Protein AF-A0A1H3BI99-F1 (afdb_monomer_lite)

pLDDT: mean 76.41, std 24.26, range [23.31, 98.81]

Sequence (141 aa):
MNKEKELTIIVKSENTNISIEEMASSLEQCCKEIGMSCQVIEERCQENNTVKIFGNAIEKYGIEAQSDVAIEEMAELIQAIVKFRRYGKSENATEYLDEVIEEKEDVKIMMDQLDLIYGDSREMRDWKVNRLSRRLEDQSE

Organism: Eubacterium barkeri (NCBI:txid1528)

Structure (mmCIF, N/CA/C/O backbone):
data_AF-A0A1H3BI99-F1
#
_entry.id   AF-A0A1H3BI99-F1
#
loop_
_atom_site.group_PDB
_atom_site.id
_atom_site.type_symbol
_atom_site.label_atom_id
_atom_site.label_alt_id
_atom_site.label_comp_id
_atom_site.label_asym_id
_atom_site.label_entity_id
_atom_site.label_seq_id
_atom_site.pdbx_PDB_ins_code
_atom_site.Cartn_x
_atom_site.Cartn_y
_atom_site.Cartn_z
_atom_site.occupancy
_atom_site.B_iso_or_equiv
_atom_site.auth_seq_id
_atom_site.auth_comp_id
_atom_site.auth_asym_id
_atom_site.auth_atom_id
_atom_site.pdbx_PDB_model_num
ATOM 1 N N . MET A 1 1 ? -2.237 34.438 -18.443 1.00 34.81 1 MET A N 1
ATOM 2 C CA . MET A 1 1 ? -2.449 33.267 -19.317 1.00 34.81 1 MET A CA 1
ATOM 3 C C . MET A 1 1 ? -1.183 32.431 -19.243 1.00 34.81 1 MET A C 1
ATOM 5 O O . MET A 1 1 ? -0.126 32.942 -19.584 1.00 34.81 1 MET A O 1
ATOM 9 N N . ASN A 1 2 ? -1.298 31.232 -18.670 1.00 40.09 2 ASN A N 1
ATOM 10 C CA . ASN A 1 2 ? -0.225 30.257 -18.453 1.00 40.09 2 ASN A CA 1
ATOM 11 C C . ASN A 1 2 ? 0.621 29.998 -19.708 1.00 40.09 2 ASN A C 1
ATOM 13 O O . ASN A 1 2 ? 0.065 29.930 -20.806 1.00 40.09 2 ASN A O 1
ATOM 17 N N . LYS A 1 3 ? 1.912 29.696 -19.516 1.00 34.94 3 LYS A N 1
ATOM 18 C CA . LYS A 1 3 ? 2.391 28.301 -19.547 1.00 34.94 3 LYS A CA 1
ATOM 19 C C . LYS A 1 3 ? 3.838 28.173 -19.051 1.00 34.94 3 LYS A C 1
ATOM 21 O O . LYS A 1 3 ? 4.742 28.828 -19.554 1.00 34.94 3 LYS A O 1
ATOM 26 N N . GLU A 1 4 ? 3.958 27.315 -18.046 1.00 41.22 4 GLU A N 1
ATOM 27 C CA . GLU A 1 4 ? 5.094 26.507 -17.599 1.00 41.22 4 GLU A CA 1
ATOM 28 C C . GLU A 1 4 ? 6.213 26.278 -18.628 1.00 41.22 4 GLU A C 1
ATOM 30 O O . GLU A 1 4 ? 5.947 26.016 -19.804 1.00 41.22 4 GLU A O 1
ATOM 35 N N . LYS A 1 5 ? 7.455 26.248 -18.128 1.00 36.50 5 LYS A N 1
ATOM 36 C CA . LYS A 1 5 ? 8.341 25.076 -18.228 1.00 36.50 5 LYS A CA 1
ATOM 37 C C . LYS A 1 5 ? 9.533 25.247 -17.288 1.00 36.50 5 LYS A C 1
ATOM 39 O O . LYS A 1 5 ? 10.496 25.949 -17.587 1.00 36.50 5 LYS A O 1
ATOM 44 N N . GLU A 1 6 ? 9.407 24.607 -16.136 1.00 34.53 6 GLU A N 1
ATOM 45 C CA . GLU A 1 6 ? 10.509 24.274 -15.246 1.00 34.53 6 GLU A CA 1
ATOM 46 C C . GLU A 1 6 ? 11.350 23.123 -15.822 1.00 34.53 6 GLU A C 1
ATOM 48 O O . GLU A 1 6 ? 10.863 22.284 -16.577 1.00 34.53 6 GLU A O 1
ATOM 53 N N . LEU A 1 7 ? 12.618 23.136 -15.409 1.00 30.84 7 LEU A N 1
ATOM 54 C CA . LEU A 1 7 ? 13.663 22.119 -15.517 1.00 30.84 7 LEU A CA 1
ATOM 55 C C . LEU A 1 7 ? 14.114 21.663 -16.914 1.00 30.84 7 LEU A C 1
ATOM 57 O O . LEU A 1 7 ? 13.577 20.766 -17.557 1.00 30.84 7 LEU A O 1
ATOM 61 N N . THR A 1 8 ? 15.292 22.155 -17.293 1.00 23.31 8 THR A N 1
ATOM 62 C CA . THR A 1 8 ? 16.247 21.351 -18.058 1.00 23.31 8 THR A CA 1
ATOM 63 C C . THR A 1 8 ? 17.648 21.604 -17.508 1.00 23.31 8 THR A C 1
ATOM 65 O O . THR A 1 8 ? 18.332 22.536 -17.922 1.00 23.31 8 THR A O 1
ATOM 68 N N . ILE A 1 9 ? 18.089 20.776 -16.558 1.00 27.83 9 ILE A N 1
ATOM 69 C CA . ILE A 1 9 ? 19.519 20.650 -16.263 1.00 27.83 9 ILE A CA 1
ATOM 70 C C . ILE A 1 9 ? 20.095 19.777 -17.379 1.00 27.83 9 ILE A C 1
ATOM 72 O O . ILE A 1 9 ? 20.085 18.552 -17.310 1.00 27.83 9 ILE A O 1
ATOM 76 N N . ILE A 1 10 ? 20.543 20.422 -18.456 1.00 27.47 10 ILE A N 1
ATOM 77 C CA . ILE A 1 10 ? 21.406 19.779 -19.444 1.00 27.47 10 ILE A CA 1
ATOM 78 C C . ILE A 1 10 ? 22.807 19.777 -18.835 1.00 27.47 10 ILE A C 1
ATOM 80 O O . ILE A 1 10 ? 23.490 20.800 -18.861 1.00 27.47 10 ILE A O 1
ATOM 84 N N . VAL A 1 11 ? 23.260 18.641 -18.305 1.00 34.06 11 VAL A N 1
ATOM 85 C CA . VAL A 1 11 ? 24.697 18.440 -18.097 1.00 34.06 11 VAL A CA 1
ATOM 86 C C . VAL A 1 11 ? 25.308 18.226 -19.481 1.00 34.06 11 VAL A C 1
ATOM 88 O O . VAL A 1 11 ? 25.351 17.114 -19.995 1.00 34.06 11 VAL A O 1
ATOM 91 N N . LYS A 1 12 ? 25.731 19.313 -20.133 1.00 37.34 12 LYS A N 1
ATOM 92 C CA . LYS A 1 12 ? 26.726 19.219 -21.203 1.00 37.34 12 LYS A CA 1
ATOM 93 C C . LYS A 1 12 ? 28.087 19.151 -20.522 1.00 37.34 12 LYS A C 1
ATOM 95 O O . LYS A 1 12 ? 28.637 20.197 -20.196 1.00 37.34 12 LYS A O 1
ATOM 100 N N . SER A 1 13 ? 28.624 17.956 -20.292 1.00 36.34 13 SER A N 1
ATOM 101 C CA . SER A 1 13 ? 30.076 17.826 -20.179 1.00 36.34 13 SER A CA 1
ATOM 102 C C . SER A 1 13 ? 30.607 17.323 -21.514 1.00 36.34 13 SER A C 1
ATOM 104 O O . SER A 1 13 ? 30.381 16.197 -21.952 1.00 36.34 13 SER A O 1
ATOM 106 N N . GLU A 1 14 ? 31.270 18.234 -22.214 1.00 40.22 14 GLU A N 1
ATOM 107 C CA . GLU A 1 14 ? 32.221 17.873 -23.248 1.00 40.22 14 GLU A CA 1
ATOM 108 C C . GLU A 1 14 ? 33.368 17.113 -22.564 1.00 40.22 14 GLU A C 1
ATOM 110 O O . GLU A 1 14 ? 33.965 17.616 -21.618 1.00 40.22 14 GLU A O 1
ATOM 115 N N . ASN A 1 15 ? 33.634 15.892 -23.034 1.00 46.41 15 ASN A N 1
ATOM 116 C CA . ASN A 1 15 ? 34.864 15.123 -22.835 1.00 46.41 15 ASN A CA 1
ATOM 117 C C . ASN A 1 15 ? 35.546 15.224 -21.462 1.00 46.41 15 ASN A C 1
ATOM 119 O O . ASN A 1 15 ? 36.606 15.833 -21.343 1.00 46.41 15 ASN A O 1
ATOM 123 N N . THR A 1 16 ? 35.063 14.461 -20.484 1.00 40.28 16 THR A N 1
ATOM 124 C CA . THR A 1 16 ? 35.955 13.873 -19.480 1.00 40.28 16 THR A CA 1
ATOM 125 C C . THR A 1 16 ? 35.490 12.447 -19.170 1.00 40.28 16 THR A C 1
ATOM 127 O O . THR A 1 16 ? 34.370 12.219 -18.722 1.00 40.28 16 THR A O 1
ATOM 130 N N . ASN A 1 17 ? 36.346 11.463 -19.466 1.00 47.59 17 ASN A N 1
ATOM 131 C CA . ASN A 1 17 ? 36.220 10.086 -18.979 1.00 47.59 17 ASN A CA 1
ATOM 132 C C . ASN A 1 17 ? 36.447 10.100 -17.464 1.00 47.59 17 ASN A C 1
ATOM 134 O O . ASN A 1 17 ? 37.535 9.767 -17.007 1.00 47.59 17 ASN A O 1
ATOM 138 N N . ILE A 1 18 ? 35.460 10.561 -16.704 1.00 47.44 18 ILE A N 1
ATOM 139 C CA . ILE A 1 18 ? 35.487 10.485 -15.248 1.00 47.44 18 ILE A CA 1
ATOM 140 C C . ILE A 1 18 ? 34.653 9.266 -14.887 1.00 47.44 18 ILE A C 1
ATOM 142 O O . ILE A 1 18 ? 33.463 9.201 -15.209 1.00 47.44 18 ILE A O 1
ATOM 146 N N . SER A 1 19 ? 35.298 8.272 -14.278 1.00 49.97 19 SER A N 1
ATOM 147 C CA . SER A 1 19 ? 34.602 7.117 -13.708 1.00 49.97 19 SER A CA 1
ATOM 148 C C . SER A 1 19 ? 33.532 7.625 -12.736 1.00 49.97 19 SER A C 1
ATOM 150 O O . SER A 1 19 ? 33.748 8.611 -12.029 1.00 49.97 19 SER A O 1
ATOM 152 N N . ILE A 1 20 ? 32.376 6.960 -12.653 1.00 52.34 20 ILE A N 1
ATOM 153 C CA . ILE A 1 20 ? 31.332 7.283 -11.659 1.00 52.34 20 ILE A CA 1
ATOM 154 C C . ILE A 1 20 ? 31.936 7.387 -10.239 1.00 52.34 20 ILE A C 1
ATOM 156 O O . ILE A 1 20 ? 31.507 8.215 -9.437 1.00 52.34 20 ILE A O 1
ATOM 160 N N . GLU A 1 21 ? 32.995 6.621 -9.964 1.00 47.88 21 GLU A N 1
ATOM 161 C CA . GLU A 1 21 ? 33.740 6.604 -8.700 1.00 47.88 21 GLU A CA 1
ATOM 162 C C . GLU A 1 21 ? 34.521 7.905 -8.427 1.00 47.88 21 GLU A C 1
ATOM 164 O O . GLU A 1 21 ? 34.612 8.358 -7.285 1.00 47.88 21 GLU A O 1
ATOM 169 N N . GLU A 1 22 ? 35.046 8.553 -9.466 1.00 51.16 22 GLU A N 1
ATOM 170 C CA . GLU A 1 22 ? 35.794 9.813 -9.360 1.00 51.16 22 GLU A CA 1
ATOM 171 C C . GLU A 1 22 ? 34.851 11.016 -9.182 1.00 51.16 22 GLU A C 1
ATOM 173 O O . GLU A 1 22 ? 35.175 11.961 -8.453 1.00 51.16 22 GLU A O 1
ATOM 178 N N . MET A 1 23 ? 33.645 10.961 -9.768 1.00 55.19 23 MET A N 1
ATOM 179 C CA . MET A 1 23 ? 32.573 11.923 -9.472 1.00 55.19 23 MET A CA 1
ATOM 180 C C . MET A 1 23 ? 32.067 11.775 -8.037 1.00 55.19 23 MET A C 1
ATOM 182 O O . MET A 1 23 ? 31.900 12.783 -7.353 1.00 55.19 23 MET A O 1
ATOM 186 N N . ALA A 1 24 ? 31.859 10.541 -7.567 1.00 53.69 24 ALA A N 1
ATOM 187 C CA . ALA A 1 24 ? 31.435 10.273 -6.195 1.00 53.69 24 ALA A CA 1
ATOM 188 C C . ALA A 1 24 ? 32.473 10.776 -5.179 1.00 53.69 24 ALA A C 1
ATOM 190 O O . ALA A 1 24 ? 32.114 11.475 -4.236 1.00 53.69 24 ALA A O 1
ATOM 191 N N . SER A 1 25 ? 33.761 10.522 -5.435 1.00 57.81 25 SER A N 1
ATOM 192 C CA . SER A 1 25 ? 34.865 11.005 -4.593 1.00 57.81 25 SER A CA 1
ATOM 193 C C . SER A 1 25 ? 34.955 12.537 -4.571 1.00 57.81 25 SER A C 1
ATOM 195 O O . SER A 1 25 ? 35.146 13.137 -3.514 1.00 57.81 25 SER A O 1
ATOM 197 N N . SER A 1 26 ? 34.770 13.192 -5.724 1.00 58.03 26 SER A N 1
ATOM 198 C CA . SER A 1 26 ? 34.785 14.660 -5.820 1.00 58.03 26 SER A CA 1
ATOM 199 C C . SER A 1 26 ? 33.579 15.305 -5.125 1.00 58.03 26 SER A C 1
ATOM 201 O O . SER A 1 26 ? 33.713 16.357 -4.499 1.00 58.03 26 SER A O 1
ATOM 203 N N . LEU A 1 27 ? 32.406 14.668 -5.192 1.00 56.75 27 LEU A N 1
ATOM 204 C CA . LEU A 1 27 ? 31.212 15.095 -4.462 1.00 56.75 27 LEU A CA 1
ATOM 205 C C . LEU A 1 27 ? 31.390 14.913 -2.951 1.00 56.75 27 LEU A C 1
ATOM 207 O O . LEU A 1 27 ? 31.068 15.823 -2.193 1.00 56.75 27 LEU A O 1
ATOM 211 N N . GLU A 1 28 ? 31.967 13.792 -2.511 1.00 58.06 28 GLU A N 1
ATOM 212 C CA . GLU A 1 28 ? 32.250 13.533 -1.096 1.00 58.06 28 GLU A CA 1
ATOM 213 C C . GLU A 1 28 ? 33.233 14.564 -0.514 1.00 58.06 28 GLU A C 1
ATOM 215 O O . GLU A 1 28 ? 33.040 15.066 0.596 1.00 58.06 28 GLU A O 1
ATOM 220 N N . GLN A 1 29 ? 34.259 14.932 -1.288 1.00 61.44 29 GLN A N 1
ATOM 221 C CA . GLN A 1 29 ? 35.203 15.998 -0.948 1.00 61.44 29 GLN A CA 1
ATOM 222 C C . GLN A 1 29 ? 34.494 17.361 -0.831 1.00 61.44 29 GLN A C 1
ATOM 224 O O . GLN A 1 29 ? 34.694 18.077 0.149 1.00 61.44 29 GLN A O 1
ATOM 229 N N . CYS A 1 30 ? 33.610 17.692 -1.778 1.00 47.12 30 CYS A N 1
ATOM 230 C CA . CYS A 1 30 ? 32.848 18.943 -1.780 1.00 47.12 30 CYS A CA 1
ATOM 231 C C . CYS A 1 30 ? 31.882 19.043 -0.581 1.00 47.12 30 CYS A C 1
ATOM 233 O O . CYS A 1 30 ? 31.758 20.097 0.044 1.00 47.12 30 CYS A O 1
ATOM 235 N N . CYS A 1 31 ? 31.256 17.931 -0.185 1.00 47.19 31 CYS A N 1
ATOM 236 C CA . CYS A 1 31 ? 30.387 17.879 0.991 1.00 47.19 31 CYS A CA 1
ATOM 237 C C . CYS A 1 31 ? 31.147 18.107 2.311 1.00 47.19 31 CYS A C 1
ATOM 239 O O . CYS A 1 31 ? 30.602 18.737 3.220 1.00 47.19 31 CYS A O 1
ATOM 241 N N . LYS A 1 32 ? 32.413 17.670 2.410 1.00 56.66 32 LYS A N 1
ATOM 242 C CA . LYS A 1 32 ? 33.275 17.914 3.586 1.00 56.66 32 LYS A CA 1
ATOM 243 C C . LYS A 1 32 ? 33.648 19.392 3.750 1.00 56.66 32 LYS A C 1
ATOM 245 O O . LYS A 1 32 ? 33.797 19.853 4.878 1.00 56.66 32 LYS A O 1
ATOM 250 N N . GLU A 1 33 ? 33.765 20.136 2.652 1.00 49.94 33 GLU A N 1
ATOM 251 C CA . GLU A 1 33 ? 34.170 21.551 2.660 1.00 49.94 33 GLU A CA 1
ATOM 252 C C . GLU A 1 33 ? 33.018 22.518 2.992 1.00 49.94 33 GLU A C 1
ATOM 254 O O . GLU A 1 33 ? 33.259 23.590 3.545 1.00 49.94 33 GLU A O 1
ATOM 259 N N . ILE A 1 34 ? 31.764 22.137 2.716 1.00 49.31 34 ILE A N 1
ATOM 260 C CA . ILE A 1 34 ? 30.575 22.987 2.941 1.00 49.31 34 ILE A CA 1
ATOM 261 C C . ILE A 1 34 ? 29.994 22.817 4.362 1.00 49.31 34 ILE A C 1
ATOM 263 O O . ILE A 1 34 ? 29.125 23.579 4.780 1.00 49.31 34 ILE A O 1
ATOM 267 N N . GLY A 1 35 ? 30.475 21.846 5.149 1.00 42.56 35 GLY A N 1
ATOM 268 C CA . GLY A 1 35 ? 29.966 21.607 6.506 1.00 42.56 35 GLY A CA 1
ATOM 269 C C . GLY A 1 35 ? 28.502 21.147 6.542 1.00 42.56 35 GLY A C 1
ATOM 270 O O . GLY A 1 35 ? 27.849 21.253 7.579 1.00 42.56 35 GLY A O 1
ATOM 271 N N . MET A 1 36 ? 27.977 20.634 5.423 1.00 45.22 36 MET A N 1
ATOM 272 C CA . MET A 1 36 ? 26.702 19.922 5.405 1.00 45.22 36 MET A CA 1
ATOM 273 C C . MET A 1 36 ? 26.905 18.570 6.085 1.00 45.22 36 MET A C 1
ATOM 275 O O . MET A 1 36 ? 27.612 17.702 5.573 1.00 45.22 36 MET A O 1
ATOM 279 N N . SER A 1 37 ? 26.301 18.397 7.259 1.00 40.44 37 SER A N 1
ATOM 280 C CA . SER A 1 37 ? 26.233 17.100 7.919 1.00 40.44 37 SER A CA 1
ATOM 281 C C . SER A 1 37 ? 25.491 16.095 7.033 1.00 40.44 37 SER A C 1
ATOM 283 O O . SER A 1 37 ? 24.568 16.423 6.290 1.00 40.44 37 SER A O 1
ATOM 285 N N . CYS A 1 38 ? 25.933 14.850 7.143 1.00 41.28 38 CYS A N 1
ATOM 286 C CA . CYS A 1 38 ? 25.603 13.653 6.374 1.00 41.28 38 CYS A CA 1
ATOM 287 C C . CYS A 1 38 ? 24.105 13.259 6.286 1.00 41.28 38 CYS A C 1
ATOM 289 O O . CYS A 1 38 ? 23.805 12.177 5.806 1.00 41.28 38 CYS A O 1
ATOM 291 N N . GLN A 1 39 ? 23.142 14.098 6.683 1.00 37.28 39 GLN A N 1
ATOM 292 C CA . GLN A 1 39 ? 21.714 13.739 6.635 1.00 37.28 39 GLN A CA 1
ATOM 293 C C . GLN A 1 39 ? 21.192 13.589 5.198 1.00 37.28 39 GLN A C 1
ATOM 295 O O . GLN A 1 39 ? 20.534 12.608 4.874 1.00 37.28 39 GLN A O 1
ATOM 300 N N . VAL A 1 40 ? 21.563 14.504 4.297 1.00 43.50 40 VAL A N 1
ATOM 301 C CA . VAL A 1 40 ? 21.078 14.484 2.900 1.00 43.50 40 VAL A CA 1
ATOM 302 C C . VAL A 1 40 ? 21.706 13.344 2.082 1.00 43.50 40 VAL A C 1
ATOM 304 O O . VAL A 1 40 ? 21.110 12.859 1.119 1.00 43.50 40 VAL A O 1
ATOM 307 N N . ILE A 1 41 ? 22.918 12.909 2.448 1.00 42.91 41 ILE A N 1
ATOM 308 C CA . ILE A 1 41 ? 23.601 11.789 1.784 1.00 42.91 41 ILE A CA 1
ATOM 309 C C . ILE A 1 41 ? 23.028 10.459 2.282 1.00 42.91 41 ILE A C 1
ATOM 311 O O . ILE A 1 41 ? 22.788 9.571 1.469 1.00 42.91 41 ILE A O 1
ATOM 315 N N . GLU A 1 42 ? 22.763 10.328 3.584 1.00 38.16 42 GLU A N 1
ATOM 316 C CA . GLU A 1 42 ? 22.160 9.122 4.160 1.00 38.16 42 GLU A CA 1
ATOM 317 C C . GLU A 1 42 ? 20.757 8.857 3.599 1.00 38.16 42 GLU A C 1
ATOM 319 O O . GLU A 1 42 ? 20.506 7.743 3.140 1.00 38.16 42 GLU A O 1
ATOM 324 N N . GLU A 1 43 ? 19.889 9.873 3.525 1.00 41.00 43 GLU A N 1
ATOM 325 C CA . GLU A 1 43 ? 18.530 9.743 2.972 1.00 41.00 43 GLU A CA 1
ATOM 326 C C . GLU A 1 43 ? 18.548 9.313 1.494 1.00 41.00 43 GLU A C 1
ATOM 328 O O . GLU A 1 43 ? 17.921 8.318 1.125 1.00 41.00 43 GLU A O 1
ATOM 333 N N . ARG A 1 44 ? 19.362 9.966 0.648 1.00 35.69 44 ARG A N 1
ATOM 334 C CA . ARG A 1 44 ? 19.512 9.575 -0.769 1.00 35.69 44 ARG A CA 1
ATOM 335 C C . ARG A 1 44 ? 20.129 8.185 -0.948 1.00 35.69 44 ARG A C 1
ATOM 337 O O . ARG A 1 44 ? 19.789 7.479 -1.896 1.00 35.69 44 ARG A O 1
ATOM 344 N N . CYS A 1 45 ? 21.058 7.775 -0.083 1.00 37.06 45 CYS A N 1
ATOM 345 C CA . CYS A 1 45 ? 21.665 6.441 -0.135 1.00 37.06 45 CYS A CA 1
ATOM 346 C C . CYS A 1 45 ? 20.688 5.340 0.307 1.00 37.06 45 CYS A C 1
ATOM 348 O O . CYS A 1 45 ? 20.697 4.253 -0.276 1.00 37.06 45 CYS A O 1
ATOM 350 N N . GLN A 1 46 ? 19.832 5.615 1.294 1.00 53.62 46 GLN A N 1
ATOM 351 C CA . GLN A 1 46 ? 18.787 4.692 1.740 1.00 53.62 46 GLN A CA 1
ATOM 352 C C . GLN A 1 46 ? 17.684 4.522 0.689 1.00 53.62 46 GLN A C 1
ATOM 354 O O . GLN A 1 46 ? 17.305 3.385 0.393 1.00 53.62 46 GLN A O 1
ATOM 359 N N . GLU A 1 47 ? 17.241 5.612 0.056 1.00 58.12 47 GLU A N 1
ATOM 360 C CA . GLU A 1 47 ? 16.319 5.562 -1.088 1.00 58.12 47 GLU A CA 1
ATOM 361 C C . GLU A 1 47 ? 16.909 4.727 -2.240 1.00 58.12 47 GLU A C 1
ATOM 363 O O . GLU A 1 47 ? 16.252 3.824 -2.757 1.00 58.12 47 GLU A O 1
ATOM 368 N N . ASN A 1 48 ? 18.189 4.931 -2.577 1.00 64.31 48 ASN A N 1
ATOM 369 C CA . ASN A 1 48 ? 18.863 4.173 -3.638 1.00 64.31 48 ASN A CA 1
ATOM 370 C C . ASN A 1 48 ? 18.987 2.668 -3.339 1.00 64.31 48 ASN A C 1
ATOM 372 O O . ASN A 1 48 ? 18.851 1.845 -4.248 1.00 64.31 48 ASN A O 1
ATOM 376 N N . ASN A 1 49 ? 19.249 2.280 -2.087 1.00 79.56 49 ASN A N 1
ATOM 377 C CA . ASN A 1 49 ? 19.318 0.863 -1.720 1.00 79.56 49 ASN A CA 1
ATOM 378 C C . ASN A 1 49 ? 17.933 0.197 -1.762 1.00 79.56 49 ASN A C 1
ATOM 380 O O . ASN A 1 49 ? 17.802 -0.929 -2.235 1.00 79.56 49 ASN A O 1
ATOM 384 N N . THR A 1 50 ? 16.899 0.912 -1.321 1.00 83.06 50 THR A N 1
ATOM 385 C CA . THR A 1 50 ? 15.512 0.427 -1.301 1.00 83.06 50 THR A CA 1
ATOM 386 C C . THR A 1 50 ? 14.980 0.209 -2.717 1.00 83.06 50 THR A C 1
ATOM 388 O O . THR A 1 50 ? 14.539 -0.891 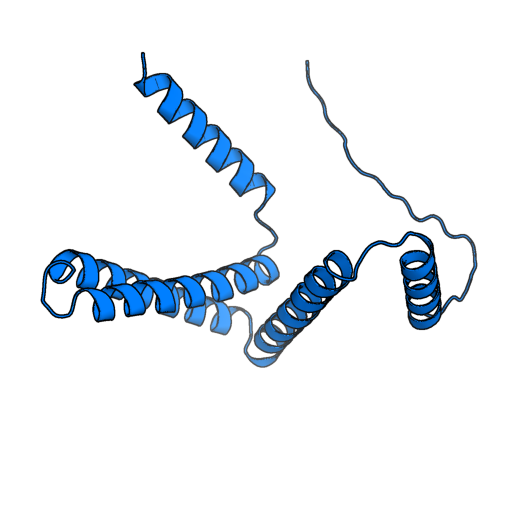-3.051 1.00 83.06 50 THR A O 1
ATOM 391 N N . VAL A 1 51 ? 15.156 1.197 -3.602 1.00 82.69 51 VAL A N 1
ATOM 392 C CA . VAL A 1 51 ? 14.796 1.084 -5.027 1.00 82.69 51 VAL A CA 1
ATOM 393 C C . VAL A 1 51 ? 15.517 -0.089 -5.695 1.00 82.69 51 VAL A C 1
ATOM 395 O O . VAL A 1 51 ? 14.920 -0.810 -6.493 1.00 82.69 51 VAL A O 1
ATOM 398 N N . LYS A 1 52 ? 16.785 -0.338 -5.344 1.00 87.56 52 LYS A N 1
ATOM 399 C CA . LYS A 1 52 ? 17.534 -1.491 -5.859 1.00 87.56 52 LYS A CA 1
ATOM 400 C C . LYS A 1 52 ? 16.937 -2.824 -5.401 1.00 87.56 52 LYS A C 1
ATOM 402 O O . LYS A 1 52 ? 16.863 -3.755 -6.199 1.00 87.56 52 LYS A O 1
ATOM 407 N N . ILE A 1 53 ? 16.521 -2.937 -4.139 1.00 92.12 53 ILE A N 1
ATOM 408 C CA . ILE A 1 53 ? 15.880 -4.154 -3.616 1.00 92.12 53 ILE A CA 1
ATOM 409 C C . ILE A 1 53 ? 14.561 -4.414 -4.351 1.00 92.12 53 ILE A C 1
ATOM 411 O O . ILE A 1 53 ? 14.332 -5.536 -4.801 1.00 92.12 53 ILE A O 1
ATOM 415 N N . PHE A 1 54 ? 13.741 -3.381 -4.536 1.00 92.00 54 PHE A N 1
ATOM 416 C CA . PHE A 1 54 ? 12.473 -3.483 -5.257 1.00 92.00 54 PHE A CA 1
ATOM 417 C C . PHE A 1 54 ? 12.675 -3.845 -6.730 1.00 92.00 54 PHE A C 1
ATOM 419 O O . PHE A 1 54 ? 12.042 -4.772 -7.229 1.00 92.00 54 PHE A O 1
ATOM 426 N N . GLY A 1 55 ? 13.636 -3.207 -7.405 1.00 88.19 55 GLY A N 1
ATOM 427 C CA . GLY A 1 55 ? 14.017 -3.563 -8.772 1.00 88.19 55 GLY A CA 1
ATOM 428 C C . GLY A 1 55 ? 14.436 -5.032 -8.901 1.00 88.19 55 GLY A C 1
ATOM 429 O O . GLY A 1 55 ? 13.965 -5.726 -9.799 1.00 88.19 55 GLY A O 1
ATOM 430 N N . ASN A 1 56 ? 15.241 -5.540 -7.961 1.00 91.12 56 ASN A N 1
ATOM 431 C CA . ASN A 1 56 ? 15.640 -6.951 -7.939 1.00 91.12 56 ASN A CA 1
ATOM 432 C C . ASN A 1 56 ? 14.447 -7.897 -7.712 1.00 91.12 56 ASN A C 1
ATOM 434 O O . ASN A 1 56 ? 14.421 -8.993 -8.270 1.00 91.12 56 ASN A O 1
ATOM 438 N N . ALA A 1 57 ? 13.474 -7.511 -6.879 1.00 88.62 57 ALA A N 1
ATOM 439 C CA . ALA A 1 57 ? 12.264 -8.301 -6.656 1.00 88.62 57 ALA A CA 1
ATOM 440 C C . ALA A 1 57 ? 11.417 -8.386 -7.935 1.00 88.62 57 ALA A C 1
ATOM 442 O O . ALA A 1 57 ? 11.025 -9.483 -8.337 1.00 88.62 57 ALA A O 1
ATOM 443 N N . ILE A 1 58 ? 11.220 -7.257 -8.620 1.00 89.81 58 ILE A N 1
ATOM 444 C CA . ILE A 1 58 ? 10.496 -7.189 -9.896 1.00 89.81 58 ILE A CA 1
ATOM 445 C C . ILE A 1 58 ? 11.211 -8.014 -10.974 1.00 89.81 58 ILE A C 1
ATOM 447 O O . ILE A 1 58 ? 10.559 -8.776 -11.684 1.00 89.81 58 ILE A O 1
ATOM 451 N N . GLU A 1 59 ? 12.540 -7.922 -11.081 1.00 89.12 59 GLU A N 1
ATOM 452 C CA . GLU A 1 59 ? 13.319 -8.707 -12.051 1.00 89.12 59 GLU A CA 1
ATOM 453 C C . GLU A 1 59 ? 13.232 -10.215 -11.769 1.00 89.12 59 GL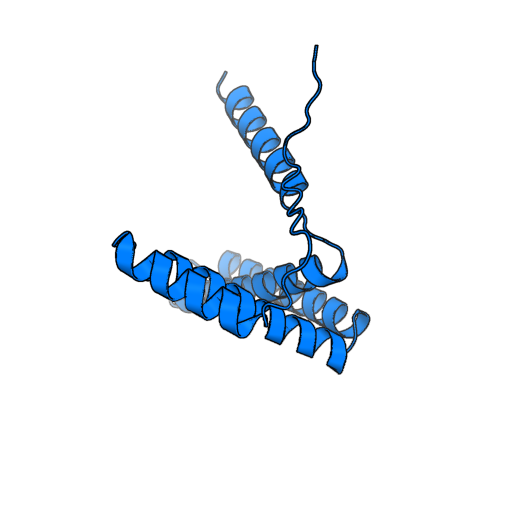U A C 1
ATOM 455 O O . GLU A 1 59 ? 13.092 -11.020 -12.690 1.00 89.12 59 GLU A O 1
ATOM 460 N N . LYS A 1 60 ? 13.285 -10.608 -10.492 1.00 91.88 60 LYS A N 1
ATOM 461 C CA . LYS A 1 60 ? 13.277 -12.015 -10.086 1.00 91.88 60 LYS A CA 1
ATOM 462 C C . LYS A 1 60 ? 11.903 -12.673 -10.212 1.00 91.88 60 LYS A C 1
ATOM 464 O O . LYS A 1 60 ? 11.834 -13.837 -10.605 1.00 91.88 60 LYS A O 1
ATOM 469 N N . TYR A 1 61 ? 10.839 -11.977 -9.816 1.00 91.69 61 TYR A N 1
ATOM 470 C CA . TYR A 1 61 ? 9.497 -12.556 -9.686 1.00 91.69 61 TYR A CA 1
ATOM 471 C C . TYR A 1 61 ? 8.530 -12.113 -10.791 1.00 91.69 61 TYR A C 1
ATOM 473 O O . TYR A 1 61 ? 7.560 -12.815 -11.061 1.00 91.69 61 TYR A O 1
ATOM 481 N N . GLY A 1 62 ? 8.815 -11.003 -11.471 1.00 90.06 62 GLY A N 1
ATOM 482 C CA . GLY A 1 62 ? 8.000 -10.466 -12.555 1.00 90.06 62 GLY A CA 1
ATOM 483 C C . GLY A 1 62 ? 6.935 -9.466 -12.100 1.00 90.06 62 GLY A C 1
ATOM 484 O O . GLY A 1 62 ? 6.504 -9.441 -10.948 1.00 90.06 62 GLY A O 1
ATOM 485 N N . ILE A 1 63 ? 6.495 -8.641 -13.053 1.00 93.00 63 ILE A N 1
ATOM 486 C CA . ILE A 1 63 ? 5.527 -7.552 -12.842 1.00 93.00 63 ILE A CA 1
ATOM 487 C C . ILE A 1 63 ? 4.159 -8.070 -12.380 1.00 93.00 63 ILE A C 1
ATOM 489 O O . ILE A 1 63 ? 3.564 -7.490 -11.473 1.00 93.00 63 ILE A O 1
ATOM 493 N N . GLU A 1 64 ? 3.656 -9.145 -12.994 1.00 94.81 64 GLU A N 1
ATOM 494 C CA . GLU A 1 64 ? 2.346 -9.718 -12.649 1.00 94.81 64 GLU A CA 1
ATOM 495 C C . GLU A 1 64 ? 2.348 -10.236 -11.208 1.00 94.81 64 GLU A C 1
ATOM 497 O O . GLU A 1 64 ? 1.496 -9.841 -10.421 1.00 94.81 64 GLU A O 1
ATOM 502 N N . ALA A 1 65 ? 3.380 -10.991 -10.821 1.00 95.50 65 ALA A N 1
ATOM 503 C CA . ALA A 1 65 ? 3.510 -11.503 -9.461 1.00 95.50 65 ALA A CA 1
ATOM 504 C C . ALA A 1 65 ? 3.613 -10.380 -8.415 1.00 95.50 65 ALA A C 1
ATOM 506 O O . ALA A 1 65 ? 2.977 -10.466 -7.372 1.00 95.50 65 ALA A O 1
ATOM 507 N N . GLN A 1 66 ? 4.376 -9.310 -8.677 1.00 95.88 66 GLN A N 1
ATOM 508 C CA . GLN A 1 66 ? 4.424 -8.167 -7.750 1.00 95.88 66 GLN A CA 1
ATOM 509 C C . GLN A 1 66 ? 3.099 -7.388 -7.714 1.00 95.88 66 GLN A C 1
ATOM 511 O O . GLN A 1 66 ? 2.734 -6.849 -6.673 1.00 95.88 66 GLN A O 1
ATOM 516 N N . SER A 1 67 ? 2.347 -7.353 -8.817 1.00 93.94 67 SER A N 1
ATOM 517 C CA . SER A 1 67 ? 1.003 -6.761 -8.829 1.00 93.94 67 SER A CA 1
ATOM 518 C C . SER A 1 67 ? 0.015 -7.589 -7.999 1.00 93.94 67 SER A C 1
ATOM 520 O O . SER A 1 67 ? -0.804 -7.009 -7.291 1.00 93.94 67 SER A O 1
ATOM 522 N N . ASP A 1 68 ? 0.119 -8.920 -8.039 1.00 97.81 68 ASP A N 1
ATOM 523 C CA . ASP A 1 68 ? -0.694 -9.822 -7.215 1.00 97.81 68 ASP A CA 1
ATOM 524 C C . ASP A 1 68 ? -0.380 -9.662 -5.721 1.00 97.81 68 ASP A C 1
ATOM 526 O O . ASP A 1 68 ? -1.308 -9.540 -4.924 1.00 97.81 68 ASP A O 1
ATOM 530 N N . VAL A 1 69 ? 0.903 -9.552 -5.350 1.00 97.69 69 VAL A N 1
ATOM 531 C CA . VAL A 1 69 ? 1.307 -9.237 -3.965 1.00 97.69 69 VAL A CA 1
ATOM 532 C C . VAL A 1 69 ? 0.705 -7.902 -3.531 1.00 97.69 69 VAL A C 1
ATOM 534 O O . VAL A 1 69 ? 0.089 -7.819 -2.479 1.00 97.69 69 VAL A O 1
ATOM 537 N N . ALA A 1 70 ? 0.764 -6.863 -4.370 1.00 97.75 70 ALA A N 1
ATOM 538 C CA . ALA A 1 70 ? 0.160 -5.577 -4.025 1.00 97.75 70 ALA A CA 1
ATOM 539 C C . ALA A 1 70 ? -1.353 -5.686 -3.754 1.00 97.75 70 ALA A C 1
ATOM 541 O O . ALA A 1 70 ? -1.877 -4.981 -2.891 1.00 97.75 70 ALA A O 1
ATOM 542 N N . ILE A 1 71 ? -2.064 -6.549 -4.488 1.00 98.31 71 ILE A N 1
ATOM 543 C CA . ILE A 1 71 ? -3.490 -6.822 -4.263 1.00 98.31 71 ILE A CA 1
ATOM 544 C C . ILE A 1 71 ? -3.707 -7.530 -2.919 1.00 98.31 71 ILE A C 1
ATOM 546 O O . ILE A 1 71 ? -4.669 -7.192 -2.225 1.00 98.31 71 ILE A O 1
ATOM 550 N N . GLU A 1 72 ? -2.842 -8.481 -2.564 1.00 98.50 72 GLU A N 1
ATOM 551 C CA . GLU A 1 72 ? -2.871 -9.208 -1.289 1.00 98.50 72 GLU A CA 1
ATOM 552 C C . GLU A 1 72 ? -2.694 -8.253 -0.101 1.00 98.50 72 GLU A C 1
ATOM 554 O O . GLU A 1 72 ? -3.629 -8.126 0.690 1.00 98.50 72 GLU A O 1
ATOM 559 N N . GLU A 1 73 ? -1.622 -7.452 -0.076 1.00 98.38 73 GLU A N 1
ATOM 560 C CA . GLU A 1 73 ? -1.360 -6.482 1.006 1.00 98.38 73 GLU A CA 1
ATOM 561 C C . GLU A 1 73 ? -2.514 -5.469 1.153 1.00 98.38 73 GLU A C 1
ATOM 563 O O . GLU A 1 73 ? -2.957 -5.100 2.244 1.00 98.38 73 GLU A O 1
ATOM 568 N N . MET A 1 74 ? -3.090 -5.019 0.029 1.00 98.62 74 MET A N 1
ATOM 569 C CA . MET A 1 74 ? -4.258 -4.131 0.060 1.00 98.62 74 MET A CA 1
ATOM 570 C C . MET A 1 74 ? -5.496 -4.814 0.659 1.00 98.62 74 MET A C 1
ATOM 572 O O . MET A 1 74 ? -6.302 -4.149 1.321 1.00 98.62 74 MET A O 1
ATOM 576 N N . ALA A 1 75 ? -5.680 -6.115 0.430 1.00 98.62 75 ALA A N 1
ATOM 577 C CA . ALA A 1 75 ? -6.772 -6.885 1.013 1.00 98.62 75 ALA A CA 1
ATOM 578 C C . ALA A 1 75 ? -6.568 -7.120 2.518 1.00 98.62 75 ALA A C 1
ATOM 580 O O . ALA A 1 75 ? -7.540 -7.029 3.280 1.00 98.62 75 ALA A O 1
ATOM 581 N N . GLU A 1 76 ? -5.332 -7.356 2.952 1.00 98.69 76 GLU A N 1
ATOM 582 C CA . GLU A 1 76 ? -4.966 -7.511 4.361 1.00 98.69 76 GLU A CA 1
ATOM 583 C C . GLU A 1 76 ? -5.147 -6.196 5.128 1.00 98.69 76 GLU A C 1
ATOM 585 O O . GLU A 1 76 ? -5.876 -6.171 6.127 1.00 98.69 76 GLU A O 1
ATOM 590 N N . LEU A 1 77 ? -4.715 -5.059 4.569 1.00 98.81 77 LEU A N 1
ATOM 591 C CA . LEU A 1 77 ? -5.003 -3.735 5.135 1.00 98.81 77 LEU A CA 1
ATOM 592 C C . LEU A 1 77 ? -6.511 -3.465 5.267 1.00 98.81 77 LEU A C 1
ATOM 594 O O . LEU A 1 77 ? -6.977 -2.936 6.284 1.00 98.81 77 LEU A O 1
ATOM 598 N N . ILE A 1 78 ? -7.314 -3.830 4.259 1.00 98.75 78 ILE A N 1
ATOM 599 C CA . ILE A 1 78 ? -8.780 -3.732 4.349 1.00 98.75 78 ILE A CA 1
ATOM 600 C C . ILE A 1 78 ? -9.292 -4.563 5.531 1.00 98.75 78 ILE A C 1
ATOM 602 O O . ILE A 1 78 ? -10.143 -4.088 6.296 1.00 98.75 78 ILE A O 1
ATOM 606 N N . GLN A 1 79 ? -8.793 -5.790 5.697 1.00 98.56 79 GLN A N 1
ATOM 607 C CA . GLN A 1 79 ? -9.196 -6.670 6.787 1.00 98.56 79 GLN A CA 1
ATOM 608 C C . GLN A 1 79 ? -8.809 -6.089 8.156 1.00 98.56 79 GLN A C 1
ATOM 610 O O . GLN A 1 79 ? -9.675 -6.013 9.038 1.00 98.56 79 GLN A O 1
ATOM 615 N N . ALA A 1 80 ? -7.571 -5.622 8.317 1.00 98.31 80 ALA A N 1
ATOM 616 C CA . ALA A 1 80 ? -7.060 -5.008 9.539 1.00 98.31 80 ALA A CA 1
ATOM 617 C C . ALA A 1 80 ? -7.891 -3.779 9.939 1.00 98.31 80 ALA A C 1
ATOM 619 O O . ALA A 1 80 ? -8.376 -3.678 11.071 1.00 98.31 80 ALA A O 1
ATOM 620 N N . ILE A 1 81 ? -8.197 -2.886 8.986 1.00 98.44 81 ILE A N 1
ATOM 621 C CA . ILE A 1 81 ? -9.054 -1.715 9.236 1.00 98.44 81 ILE A CA 1
ATOM 622 C C . ILE A 1 81 ? -10.446 -2.151 9.709 1.00 98.44 81 ILE A C 1
ATOM 624 O O . ILE A 1 81 ? -11.018 -1.546 10.622 1.00 98.44 81 ILE A O 1
ATOM 628 N N . VAL A 1 82 ? -11.024 -3.199 9.114 1.00 98.38 82 VAL A N 1
ATOM 629 C CA . VAL A 1 82 ? -12.331 -3.724 9.537 1.00 98.38 82 VAL A CA 1
ATOM 630 C C . VAL A 1 82 ? -12.270 -4.300 10.955 1.00 98.38 82 VAL A C 1
ATOM 632 O O . VAL A 1 82 ? -13.190 -4.037 11.738 1.00 98.38 82 VAL A O 1
ATOM 635 N N . LYS A 1 83 ? -11.213 -5.042 11.310 1.00 96.81 83 LYS A N 1
ATOM 636 C CA . LYS A 1 83 ? -11.001 -5.565 12.670 1.00 96.81 83 LYS A CA 1
ATOM 637 C C . LYS A 1 83 ? -10.865 -4.425 13.678 1.00 96.81 83 LYS A C 1
ATOM 639 O O . LYS A 1 83 ? -11.639 -4.383 14.637 1.00 96.81 83 LYS A O 1
ATOM 644 N N . PHE A 1 84 ? -10.010 -3.438 13.409 1.00 97.62 84 PHE A N 1
ATOM 645 C CA . PHE A 1 84 ? -9.831 -2.272 14.277 1.00 97.62 84 PHE A CA 1
ATOM 646 C C . PHE A 1 84 ? -11.127 -1.475 14.457 1.00 97.62 84 PHE A C 1
ATOM 648 O O . PHE A 1 84 ? -11.488 -1.092 15.567 1.00 97.62 84 PHE A O 1
ATOM 655 N N . ARG A 1 85 ? -11.923 -1.288 13.398 1.00 97.00 85 ARG A N 1
ATOM 656 C CA . ARG A 1 85 ? -13.230 -0.616 13.519 1.00 97.00 85 ARG A CA 1
ATOM 657 C C . ARG A 1 85 ? -14.221 -1.367 14.408 1.00 97.00 85 ARG A C 1
ATOM 659 O O . ARG A 1 85 ? -15.064 -0.724 15.034 1.00 97.00 85 ARG A O 1
ATOM 666 N N . ARG A 1 86 ? -14.165 -2.702 14.435 1.00 95.94 86 ARG A N 1
ATOM 667 C CA . ARG A 1 86 ? -15.058 -3.543 15.250 1.00 95.94 86 ARG A CA 1
ATOM 668 C C . ARG A 1 86 ? -14.583 -3.657 16.695 1.00 95.94 86 ARG A C 1
ATOM 670 O O . ARG A 1 86 ? -15.411 -3.611 17.600 1.00 95.94 86 ARG A O 1
ATOM 677 N N . TYR A 1 87 ? -13.275 -3.785 16.903 1.00 95.12 87 TYR A N 1
ATOM 678 C CA . TYR A 1 87 ? -12.695 -4.185 18.185 1.00 95.12 87 TYR A CA 1
ATOM 679 C C . TYR A 1 87 ? -11.720 -3.162 18.786 1.00 95.12 87 TYR A C 1
ATOM 681 O O . TYR A 1 87 ? -11.231 -3.372 19.890 1.00 95.12 87 TYR A O 1
ATOM 689 N N . GLY A 1 88 ? -11.496 -2.010 18.154 1.00 88.00 88 GLY A N 1
ATOM 690 C CA . GLY A 1 88 ? -10.564 -0.959 18.602 1.00 88.00 88 GLY A CA 1
ATOM 691 C C . GLY A 1 88 ? -10.975 -0.202 19.873 1.00 88.00 88 GLY A C 1
ATOM 692 O O . GLY A 1 88 ? -10.342 0.779 20.243 1.00 88.00 88 GLY A O 1
ATOM 693 N N . LYS A 1 89 ? -12.049 -0.632 20.544 1.00 91.25 89 LYS A N 1
ATOM 694 C CA . LYS A 1 89 ? -12.438 -0.187 21.896 1.00 91.25 89 LYS A CA 1
ATOM 695 C C . LYS A 1 89 ? -12.385 -1.320 22.929 1.00 91.25 89 LYS A C 1
ATOM 697 O O . LYS A 1 89 ? -12.851 -1.137 24.050 1.00 91.25 89 LYS A O 1
ATOM 702 N N . SER A 1 90 ? -11.906 -2.497 22.529 1.00 89.25 90 SER A N 1
ATOM 703 C CA . SER A 1 90 ? -11.711 -3.647 23.413 1.00 89.25 90 SER A CA 1
ATOM 704 C C . SER A 1 90 ? -10.394 -3.533 24.183 1.00 89.25 90 SER A C 1
ATOM 706 O O . SER A 1 90 ? -9.583 -2.648 23.916 1.00 89.25 90 SER A O 1
ATOM 708 N N . GLU A 1 91 ? -10.169 -4.449 25.123 1.00 89.81 91 GLU A N 1
ATOM 709 C CA . GLU A 1 91 ? -8.894 -4.581 25.840 1.00 89.81 91 GLU A CA 1
ATOM 710 C C . GLU A 1 91 ? -7.694 -4.836 24.907 1.00 89.81 91 GLU A C 1
ATOM 712 O O . GLU A 1 91 ? -6.587 -4.410 25.221 1.00 89.81 91 GLU A O 1
ATOM 717 N N . ASN A 1 92 ? -7.935 -5.393 23.714 1.00 91.31 92 ASN A N 1
ATOM 718 C CA . ASN A 1 92 ? -6.914 -5.668 22.697 1.00 91.31 92 ASN A CA 1
ATOM 719 C C . ASN A 1 92 ? -6.817 -4.564 21.628 1.00 91.31 92 ASN A C 1
ATOM 721 O O . ASN A 1 92 ? -6.337 -4.802 20.523 1.00 91.31 92 ASN A O 1
ATOM 725 N N . ALA A 1 93 ? -7.305 -3.347 21.899 1.00 91.94 93 ALA A N 1
ATOM 726 C CA . ALA A 1 93 ? -7.315 -2.262 20.911 1.00 91.94 93 ALA A CA 1
ATOM 727 C C . ALA A 1 93 ? -5.930 -1.956 20.312 1.00 91.94 93 ALA A C 1
ATOM 729 O O . ALA A 1 93 ? -5.856 -1.607 19.135 1.00 91.94 93 ALA A O 1
ATOM 730 N N . THR A 1 94 ? -4.861 -2.098 21.102 1.00 95.06 94 THR A N 1
ATOM 731 C CA . THR A 1 94 ? -3.479 -1.899 20.644 1.00 95.06 94 THR A CA 1
ATOM 732 C C . THR A 1 94 ? -3.073 -2.939 19.604 1.00 95.06 94 THR A C 1
ATOM 734 O O . THR A 1 94 ? -2.559 -2.555 18.567 1.00 95.06 94 THR A O 1
ATOM 737 N N . GLU A 1 95 ? -3.395 -4.220 19.809 1.00 95.62 95 GLU A N 1
ATOM 738 C CA . GLU A 1 95 ? -3.051 -5.294 18.861 1.00 95.62 95 GLU A CA 1
ATOM 739 C C . GLU A 1 95 ? -3.693 -5.054 17.488 1.00 95.62 95 GLU A C 1
ATOM 741 O O . GLU A 1 95 ? -3.035 -5.142 16.458 1.00 95.62 95 GLU A O 1
ATOM 746 N N . TYR A 1 96 ? -4.971 -4.664 17.468 1.00 95.44 96 TYR A N 1
ATOM 747 C CA . TYR A 1 96 ? -5.660 -4.343 16.214 1.00 95.44 96 TYR A CA 1
ATOM 748 C C . TYR A 1 96 ? -5.153 -3.054 15.558 1.00 95.44 96 TYR A C 1
ATOM 750 O O . TYR A 1 96 ? -5.334 -2.870 14.357 1.00 95.44 96 TYR A O 1
ATOM 758 N N . LEU A 1 97 ? -4.597 -2.120 16.336 1.00 95.81 97 LEU A N 1
ATOM 759 C CA . LEU A 1 97 ? -3.966 -0.924 15.786 1.00 95.81 97 LEU A CA 1
ATOM 760 C C . LEU A 1 97 ? -2.610 -1.267 15.168 1.00 95.81 97 LEU A C 1
ATOM 762 O O . LEU A 1 97 ? -2.311 -0.762 14.090 1.00 95.81 97 LEU A O 1
ATOM 766 N N . ASP A 1 98 ? -1.829 -2.112 15.837 1.00 97.44 98 ASP A N 1
ATOM 767 C CA . ASP A 1 98 ? -0.529 -2.577 15.358 1.00 97.44 98 ASP A CA 1
ATOM 768 C C . ASP A 1 98 ? -0.691 -3.344 14.041 1.00 97.44 98 ASP A C 1
ATOM 770 O O . ASP A 1 98 ? 0.002 -3.020 13.082 1.00 97.44 98 ASP A O 1
ATOM 774 N N . GLU A 1 99 ? -1.700 -4.220 13.939 1.00 98.00 99 GLU A N 1
ATOM 775 C CA . GLU A 1 99 ? -2.075 -4.893 12.685 1.00 98.00 99 GLU A CA 1
ATOM 776 C C . GLU A 1 99 ? -2.369 -3.868 11.572 1.00 98.00 99 GLU A C 1
ATOM 778 O O . GLU A 1 99 ? -1.835 -3.948 10.478 1.00 98.00 99 GLU A O 1
ATOM 783 N N . VAL A 1 100 ? -3.148 -2.811 11.844 1.00 98.06 100 VAL A N 1
ATOM 784 C CA . VAL A 1 100 ? -3.394 -1.755 10.838 1.00 98.06 100 VAL A CA 1
ATOM 785 C C . VAL A 1 100 ? -2.115 -1.014 10.444 1.00 98.06 100 VAL A C 1
ATOM 787 O O . VAL A 1 100 ? -2.018 -0.526 9.318 1.00 98.06 100 VAL A O 1
ATOM 790 N N . ILE A 1 101 ? -1.169 -0.838 11.366 1.00 98.00 101 ILE A N 1
ATOM 791 C CA . ILE A 1 101 ? 0.089 -0.144 11.085 1.00 98.00 101 ILE A CA 1
ATOM 792 C C . ILE A 1 101 ? 0.990 -1.010 10.205 1.00 98.00 101 ILE A C 1
ATOM 794 O O . ILE A 1 101 ? 1.524 -0.458 9.246 1.00 98.00 101 ILE A O 1
ATOM 798 N N . GLU A 1 102 ? 1.118 -2.300 10.515 1.00 98.12 102 GLU A N 1
ATOM 799 C CA . GLU A 1 102 ? 1.893 -3.297 9.762 1.00 98.12 102 GLU A CA 1
ATOM 800 C C . GLU A 1 102 ? 1.421 -3.354 8.307 1.00 98.12 102 GLU A C 1
ATOM 802 O O . GLU A 1 102 ? 2.120 -2.859 7.423 1.00 98.12 102 GLU A O 1
ATOM 807 N N . GLU A 1 103 ? 0.155 -3.713 8.092 1.00 98.56 103 GLU A N 1
ATOM 808 C CA . GLU A 1 103 ? -0.427 -3.856 6.750 1.00 98.56 103 GLU A CA 1
ATOM 809 C C . GLU A 1 103 ? -0.393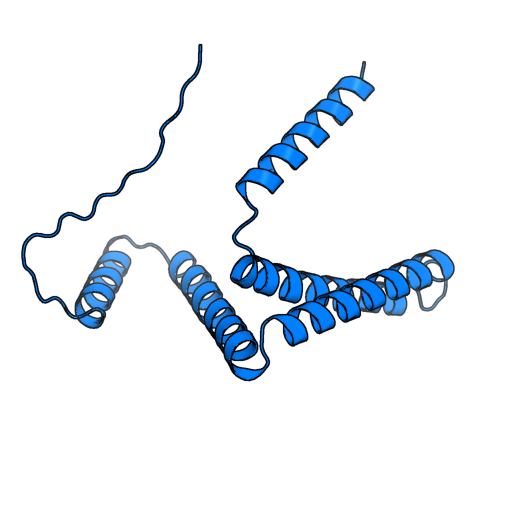 -2.548 5.940 1.00 98.56 103 GLU A C 1
ATOM 811 O O . GLU A 1 103 ? -0.355 -2.513 4.709 1.00 98.56 103 GLU A O 1
ATOM 816 N N . LYS A 1 104 ? -0.420 -1.400 6.624 1.00 98.44 104 LYS A N 1
ATOM 817 C CA . LYS A 1 104 ? -0.307 -0.093 5.966 1.00 98.44 104 LYS A CA 1
ATOM 818 C C . LYS A 1 104 ? 1.118 0.168 5.482 1.00 98.44 104 LYS A C 1
ATOM 820 O O . LYS A 1 104 ? 1.275 0.836 4.457 1.00 98.44 104 LYS A O 1
ATOM 825 N N . GLU A 1 105 ? 2.140 -0.267 6.214 1.00 98.12 105 GLU A N 1
ATOM 826 C CA . GLU A 1 105 ? 3.522 -0.171 5.740 1.00 98.12 105 GLU A CA 1
ATOM 827 C C . GLU A 1 105 ? 3.795 -1.179 4.617 1.00 98.12 105 GLU A C 1
ATOM 829 O O . GLU A 1 105 ? 4.423 -0.790 3.631 1.00 98.12 105 GLU A O 1
ATOM 834 N N . ASP A 1 106 ? 3.225 -2.383 4.669 1.00 98.00 106 ASP A N 1
ATOM 835 C CA . ASP A 1 106 ? 3.339 -3.358 3.576 1.00 98.00 106 ASP A CA 1
ATOM 836 C C . ASP A 1 106 ? 2.695 -2.834 2.283 1.00 98.00 106 ASP A C 1
ATOM 838 O O . ASP A 1 106 ? 3.326 -2.796 1.220 1.00 98.00 106 ASP A O 1
ATOM 842 N N . VAL A 1 107 ? 1.500 -2.237 2.379 1.00 98.19 107 VAL A N 1
ATOM 843 C CA . VAL A 1 107 ? 0.877 -1.542 1.241 1.00 98.19 107 VAL A CA 1
ATOM 844 C C . VAL A 1 107 ? 1.744 -0.396 0.719 1.00 98.19 107 VAL A C 1
ATOM 846 O O . VAL A 1 107 ? 1.821 -0.209 -0.494 1.00 98.19 107 VAL A O 1
ATOM 849 N N . LYS A 1 108 ? 2.404 0.391 1.580 1.00 96.25 108 LYS A N 1
ATOM 850 C CA . LYS A 1 108 ? 3.296 1.474 1.120 1.00 96.25 108 LYS A CA 1
ATOM 851 C C . LYS A 1 108 ? 4.494 0.934 0.349 1.00 96.25 108 LYS A C 1
ATOM 853 O O . LYS A 1 108 ? 4.792 1.472 -0.712 1.00 96.25 108 LYS A O 1
ATOM 858 N N . ILE A 1 109 ? 5.123 -0.130 0.844 1.00 95.25 109 ILE A N 1
ATOM 859 C CA . ILE A 1 109 ? 6.212 -0.815 0.140 1.00 95.25 109 ILE A CA 1
ATOM 860 C C . ILE A 1 109 ? 5.732 -1.240 -1.248 1.00 95.25 109 ILE A C 1
ATOM 862 O O . ILE A 1 109 ? 6.407 -0.986 -2.246 1.00 95.25 109 ILE A O 1
ATOM 866 N N . MET A 1 110 ? 4.533 -1.816 -1.336 1.00 96.94 110 MET A N 1
ATOM 867 C CA . MET A 1 110 ? 3.972 -2.209 -2.623 1.00 96.94 110 MET A CA 1
ATOM 868 C C . MET A 1 110 ? 3.617 -1.016 -3.515 1.00 96.94 110 MET A C 1
ATOM 870 O O . MET A 1 110 ? 3.814 -1.106 -4.724 1.00 96.94 110 MET A O 1
ATOM 874 N N . MET A 1 111 ? 3.172 0.121 -2.970 1.00 95.44 111 MET A N 1
ATOM 875 C CA . MET A 1 111 ? 2.979 1.344 -3.764 1.00 95.44 111 MET A CA 1
ATOM 876 C C . MET A 1 111 ? 4.294 1.844 -4.371 1.00 95.44 111 MET A C 1
ATOM 878 O O . MET A 1 111 ? 4.302 2.219 -5.542 1.00 95.44 111 MET A O 1
ATOM 882 N N . ASP A 1 112 ? 5.401 1.784 -3.629 1.00 92.44 112 ASP A N 1
ATOM 883 C CA . ASP A 1 112 ? 6.717 2.172 -4.147 1.00 92.44 112 ASP A CA 1
ATOM 884 C C . ASP A 1 112 ? 7.166 1.237 -5.284 1.00 92.44 112 ASP A C 1
ATOM 886 O O . ASP A 1 112 ? 7.689 1.691 -6.304 1.00 92.44 112 ASP A O 1
ATOM 890 N N . GLN A 1 113 ? 6.911 -0.072 -5.166 1.00 92.50 113 GLN A N 1
ATOM 891 C CA . GLN A 1 113 ? 7.158 -1.011 -6.265 1.00 92.50 113 GLN A CA 1
ATOM 892 C C . GLN A 1 113 ? 6.267 -0.731 -7.483 1.00 92.50 113 GLN A C 1
ATOM 894 O O . GLN A 1 113 ? 6.729 -0.806 -8.623 1.00 92.50 113 GLN A O 1
ATOM 899 N N . LEU A 1 114 ? 4.997 -0.384 -7.268 1.00 92.50 114 LEU A N 1
ATOM 900 C CA . LEU A 1 114 ? 4.074 -0.035 -8.347 1.00 92.50 114 LEU A CA 1
ATOM 901 C C . LEU A 1 114 ? 4.483 1.261 -9.058 1.00 92.50 114 LEU A C 1
ATOM 903 O O . LEU A 1 114 ? 4.342 1.322 -10.277 1.00 92.50 114 LEU A O 1
ATOM 907 N N . ASP A 1 115 ? 5.038 2.253 -8.356 1.00 92.19 115 ASP A N 1
ATOM 908 C CA . ASP A 1 115 ? 5.606 3.456 -8.984 1.00 92.19 115 ASP A CA 1
ATOM 909 C C . ASP A 1 115 ? 6.811 3.093 -9.887 1.00 92.19 115 ASP A C 1
ATOM 911 O O . ASP A 1 115 ? 6.988 3.691 -10.952 1.00 92.19 115 ASP A O 1
ATOM 915 N N . LEU A 1 116 ? 7.608 2.066 -9.544 1.00 89.25 116 LEU A N 1
ATOM 916 C CA . LEU A 1 116 ? 8.668 1.550 -10.431 1.00 89.25 116 LEU A CA 1
ATOM 917 C C . LEU A 1 116 ? 8.112 0.829 -11.672 1.00 89.25 116 LEU A C 1
ATOM 919 O O . LEU A 1 116 ? 8.716 0.904 -12.742 1.00 89.25 116 LEU A O 1
ATOM 923 N N . ILE A 1 117 ? 6.980 0.131 -11.541 1.00 88.81 117 ILE A N 1
ATOM 924 C CA . ILE A 1 117 ? 6.353 -0.643 -12.627 1.00 88.81 117 ILE A CA 1
ATOM 925 C C . ILE A 1 117 ? 5.556 0.259 -13.581 1.00 88.81 117 ILE A C 1
ATOM 927 O O . ILE A 1 117 ? 5.668 0.129 -14.801 1.00 88.81 117 ILE A O 1
ATOM 931 N N . TYR A 1 118 ? 4.727 1.151 -13.036 1.00 90.81 118 TYR A N 1
ATOM 932 C CA . TYR A 1 118 ? 3.734 1.938 -13.777 1.00 90.81 118 TYR A CA 1
ATOM 933 C C . TYR A 1 118 ? 4.118 3.413 -13.944 1.00 90.81 118 TYR A C 1
ATOM 935 O O . TYR A 1 118 ? 3.460 4.134 -14.699 1.00 90.81 118 TYR A O 1
ATOM 943 N N . GLY A 1 119 ? 5.204 3.842 -13.301 1.00 87.62 119 GLY A N 1
ATOM 944 C CA . GLY A 1 119 ? 5.687 5.214 -13.311 1.00 87.62 119 GLY A CA 1
ATOM 945 C C . GLY A 1 119 ? 5.221 6.018 -12.098 1.00 87.62 119 GLY A C 1
ATOM 946 O O . GLY A 1 119 ? 4.177 5.761 -11.507 1.00 87.62 119 GLY A O 1
ATOM 947 N N . ASP A 1 120 ? 6.017 7.032 -11.771 1.00 86.38 120 ASP A N 1
ATOM 948 C CA . ASP A 1 120 ? 5.816 7.930 -10.636 1.00 86.38 120 ASP A CA 1
ATOM 949 C C . ASP A 1 120 ? 4.504 8.732 -10.728 1.00 86.38 120 ASP A C 1
ATOM 951 O O . ASP A 1 120 ? 4.146 9.291 -11.769 1.00 86.38 120 ASP A O 1
ATOM 955 N N . SER A 1 121 ? 3.806 8.830 -9.596 1.00 87.75 121 SER A N 1
ATOM 956 C CA . SER A 1 121 ? 2.498 9.470 -9.457 1.00 87.75 121 SER A CA 1
ATOM 957 C C . SER A 1 121 ? 2.504 10.796 -8.671 1.00 87.75 121 SER A C 1
ATOM 959 O O . SER A 1 121 ? 1.430 11.337 -8.378 1.00 87.75 121 SER A O 1
ATOM 961 N N . ARG A 1 122 ? 3.677 11.370 -8.349 1.00 88.75 122 ARG A N 1
ATOM 962 C CA . ARG A 1 122 ? 3.816 12.612 -7.549 1.00 88.75 122 ARG A CA 1
ATOM 963 C C . ARG A 1 122 ? 3.002 13.806 -8.064 1.00 88.75 122 ARG A C 1
ATOM 965 O O . ARG A 1 122 ? 2.233 14.379 -7.296 1.00 88.75 122 ARG A O 1
ATOM 972 N 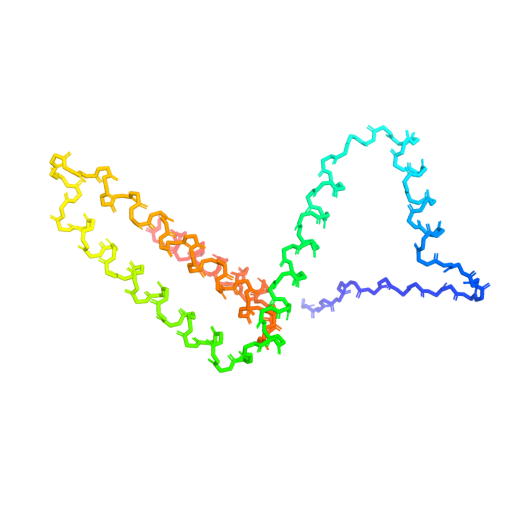N . GLU A 1 123 ? 3.065 14.134 -9.355 1.00 89.12 123 GLU A N 1
ATOM 973 C CA . GLU A 1 123 ? 2.284 15.260 -9.911 1.00 89.12 123 GLU A CA 1
ATOM 974 C C . GLU A 1 123 ? 0.765 15.053 -9.738 1.00 89.12 123 GLU A C 1
ATOM 976 O O . GLU A 1 123 ? 0.011 15.968 -9.391 1.00 89.12 123 GLU A O 1
ATOM 981 N N . MET A 1 124 ? 0.301 13.815 -9.935 1.00 92.12 124 MET A N 1
ATOM 982 C CA . MET A 1 124 ? -1.102 13.445 -9.745 1.00 92.12 124 MET A CA 1
ATOM 983 C C . MET A 1 124 ? -1.513 13.538 -8.269 1.00 92.12 124 MET A C 1
ATOM 985 O O . MET A 1 124 ? -2.635 13.960 -7.963 1.00 92.12 124 MET A O 1
ATOM 989 N N . ARG A 1 125 ? -0.623 13.153 -7.346 1.00 91.88 125 ARG A N 1
ATOM 990 C CA . ARG A 1 125 ? -0.826 13.286 -5.898 1.00 91.88 125 ARG A CA 1
ATOM 991 C C . ARG A 1 125 ? -1.034 14.748 -5.517 1.00 91.88 125 ARG A C 1
ATOM 993 O O . ARG A 1 125 ? -2.052 15.051 -4.892 1.00 91.88 125 ARG A O 1
ATOM 1000 N N . ASP A 1 126 ? -0.155 15.642 -5.955 1.00 94.00 126 ASP A N 1
ATOM 1001 C CA . ASP A 1 126 ? -0.233 17.074 -5.644 1.00 94.00 126 ASP A CA 1
ATOM 1002 C C . ASP A 1 126 ? -1.536 17.689 -6.151 1.00 94.00 126 ASP A C 1
ATOM 1004 O O . ASP A 1 126 ? -2.246 18.386 -5.418 1.00 94.00 126 ASP A O 1
ATOM 1008 N N . TRP A 1 127 ? -1.929 17.361 -7.385 1.00 96.19 127 TRP A N 1
ATOM 1009 C CA . TRP A 1 127 ? -3.213 17.796 -7.927 1.00 96.19 127 TRP A CA 1
ATOM 1010 C C . TRP A 1 127 ? -4.399 17.308 -7.077 1.00 96.19 127 TRP A C 1
ATOM 1012 O O . TRP A 1 127 ? -5.313 18.084 -6.769 1.00 96.19 127 TRP A O 1
ATOM 1022 N N . LYS A 1 128 ? -4.395 16.037 -6.649 1.00 95.00 128 LYS A N 1
ATOM 1023 C CA . LYS A 1 128 ? -5.463 15.468 -5.807 1.00 95.00 128 LYS A CA 1
ATOM 1024 C C . LYS A 1 128 ? -5.512 16.106 -4.417 1.00 95.00 128 LYS A C 1
ATOM 1026 O O . LYS A 1 128 ? -6.620 16.339 -3.926 1.00 95.00 128 LYS A O 1
ATOM 1031 N N . VAL A 1 129 ? -4.361 16.393 -3.806 1.00 96.44 129 VAL A N 1
ATOM 1032 C CA . VAL A 1 129 ? -4.254 17.054 -2.494 1.00 96.44 129 VAL A CA 1
ATOM 1033 C C . VAL A 1 129 ? -4.769 18.488 -2.577 1.00 96.44 129 VAL A C 1
ATOM 1035 O O .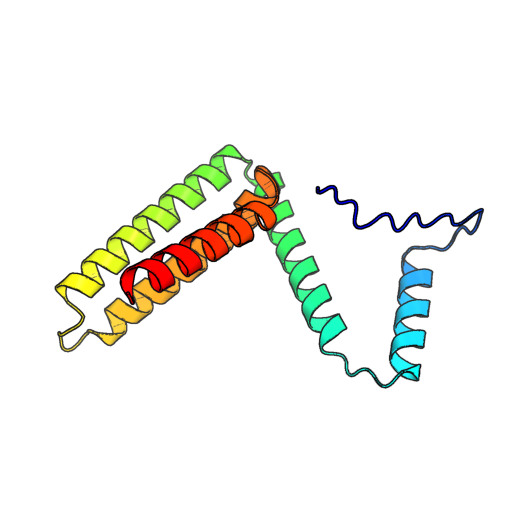 VAL A 1 129 ? -5.649 18.863 -1.804 1.00 96.44 129 VAL A O 1
ATOM 1038 N N . ASN A 1 130 ? -4.339 19.252 -3.581 1.00 95.62 130 ASN A N 1
ATOM 1039 C CA . ASN A 1 130 ? -4.830 20.612 -3.811 1.00 95.62 130 ASN A CA 1
ATOM 1040 C C . AS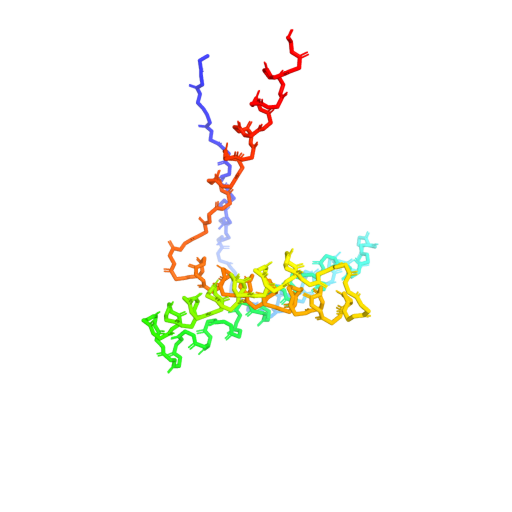N A 1 130 ? -6.351 20.642 -4.022 1.00 95.62 130 ASN A C 1
ATOM 1042 O O . ASN A 1 130 ? -7.057 21.490 -3.475 1.00 95.62 130 ASN A O 1
ATOM 1046 N N . ARG A 1 131 ? -6.893 19.670 -4.766 1.00 95.69 131 ARG A N 1
ATOM 1047 C CA . ARG A 1 131 ? -8.344 19.508 -4.932 1.00 95.69 131 ARG A CA 1
ATOM 1048 C C . ARG A 1 131 ? -9.057 19.150 -3.622 1.00 95.69 131 ARG A C 1
ATOM 1050 O O . ARG A 1 131 ? -10.232 19.475 -3.462 1.00 95.69 131 ARG A O 1
ATOM 1057 N N . LEU A 1 132 ? -8.411 18.429 -2.707 1.00 95.25 132 LEU A N 1
ATOM 1058 C CA . LEU A 1 132 ? -8.972 18.167 -1.383 1.00 95.25 132 LEU A CA 1
ATOM 1059 C C . LEU A 1 132 ? -8.973 19.438 -0.523 1.00 95.25 132 LEU A C 1
ATOM 1061 O O . LEU A 1 132 ? -10.014 19.708 0.063 1.00 95.25 132 LEU A O 1
ATOM 1065 N N . SER A 1 133 ? -7.894 20.231 -0.530 1.00 95.56 133 SER A N 1
ATOM 1066 C CA . SER A 1 133 ? -7.821 21.518 0.193 1.00 95.56 133 SER A CA 1
ATOM 1067 C C . SER A 1 133 ? -8.992 22.429 -0.161 1.00 95.56 133 SER A C 1
ATOM 1069 O O . SER A 1 133 ? -9.752 22.827 0.714 1.00 95.56 133 SER A O 1
ATOM 1071 N N . ARG A 1 134 ? -9.233 22.633 -1.462 1.00 94.69 134 ARG A N 1
ATOM 1072 C CA . ARG A 1 134 ? -10.339 23.475 -1.949 1.00 94.69 134 ARG A CA 1
ATOM 1073 C C . ARG A 1 134 ? -11.710 23.022 -1.439 1.00 94.69 134 ARG A C 1
ATOM 1075 O O . ARG A 1 134 ? -12.514 23.838 -1.028 1.00 94.69 134 ARG A O 1
ATOM 1082 N N . ARG A 1 135 ? -11.965 21.707 -1.398 1.00 94.31 135 ARG A N 1
ATOM 1083 C CA . ARG A 1 135 ? -13.238 21.164 -0.881 1.00 94.31 135 ARG A CA 1
ATOM 1084 C C . ARG A 1 135 ? -13.432 21.403 0.615 1.00 94.31 135 ARG A C 1
ATOM 1086 O O . ARG A 1 135 ? -14.571 21.412 1.061 1.00 94.31 135 ARG A O 1
ATOM 1093 N N . LEU A 1 136 ? -12.348 21.509 1.381 1.00 94.25 136 LEU A N 1
ATOM 1094 C CA . LEU A 1 136 ? -12.417 21.810 2.810 1.00 94.25 136 LEU A CA 1
ATOM 1095 C C . LEU A 1 136 ? -12.656 23.307 3.045 1.00 94.25 136 LEU A C 1
ATOM 1097 O O . LEU A 1 136 ? -13.410 23.653 3.946 1.00 94.25 136 LEU A O 1
ATOM 1101 N N . GLU A 1 137 ? -12.068 24.169 2.212 1.00 93.12 137 GLU A N 1
ATOM 1102 C CA . GLU A 1 137 ? -12.306 25.620 2.217 1.00 93.12 137 GLU A CA 1
ATOM 1103 C C . GLU A 1 137 ? -13.772 25.942 1.867 1.00 93.12 137 GLU A C 1
ATOM 1105 O O . GLU A 1 137 ? -14.445 26.624 2.637 1.00 93.12 137 GLU A O 1
ATOM 1110 N N . ASP A 1 138 ? -14.314 25.343 0.801 1.00 86.75 138 ASP A N 1
ATOM 1111 C CA . ASP A 1 138 ? -15.703 25.555 0.352 1.00 86.75 138 ASP A CA 1
ATOM 1112 C C . ASP A 1 138 ? -16.771 25.087 1.369 1.00 86.75 138 ASP A C 1
ATOM 1114 O O . ASP A 1 138 ? -17.924 25.499 1.298 1.00 86.75 138 ASP A O 1
ATOM 1118 N N . GLN A 1 139 ? -16.427 24.187 2.299 1.00 74.50 139 GLN A N 1
ATOM 1119 C CA . GLN A 1 139 ? -17.336 23.713 3.358 1.00 74.50 139 GLN A CA 1
ATOM 1120 C C . GLN A 1 139 ? -17.317 24.589 4.617 1.00 74.50 139 GLN A C 1
ATOM 1122 O O . GLN A 1 139 ? -18.081 24.332 5.549 1.00 74.50 139 GLN A O 1
ATOM 1127 N N . SER A 1 140 ? -16.417 25.570 4.670 1.00 67.25 140 SER A N 1
ATOM 1128 C CA . SER A 1 140 ? -16.256 26.475 5.810 1.00 67.25 140 SER A CA 1
ATOM 1129 C C . SER A 1 140 ? -16.979 27.822 5.647 1.00 67.25 140 SER A C 1
ATOM 1131 O O . SER A 1 140 ? -16.904 28.648 6.558 1.00 67.25 140 SER A O 1
ATOM 1133 N N . GLU A 1 141 ? -17.706 28.011 4.537 1.00 50.56 141 GLU A N 1
ATOM 1134 C CA . GLU A 1 141 ? -18.585 29.158 4.229 1.00 50.56 141 GLU A CA 1
ATOM 1135 C C . GLU A 1 141 ? -20.074 28.826 4.435 1.00 50.56 141 GLU A C 1
ATOM 1137 O O . GLU A 1 141 ? -20.805 29.717 4.931 1.00 50.56 141 GLU A O 1
#

Foldseek 3Di:
DDDDDDDDPPPPDDDDPQDPVNVVVVVVVVCVVVPPPCPVVVVVVVVVVLVVVLVVCCVVQHDVRLVVQLVVLVVQLVVLVVCLVVPCVDPCVVVSVVSNVVSVVSNVSSVSSVCVVVNDCVVVVVVVVVVVVVVVVVVVD

Secondary structure (DSSP, 8-state):
--------------S----HHHHHHHHHHHHHHHT--THHHHHHHHHHHHHHHHHHHHHHH-HHHHHHHHHHHHHHHHHHHHHHHHHTTSTTHHHHHHHHHHHHHHHHHHHHHHHHHH---HHHHHHHHHHHHHHHHTT--

Radius of gyration: 22.08 Å; chains: 1; bounding box: 55×46×49 Å